Protein AF-A0A5C3NNI5-F1 (afdb_monomer)

Structure (mmCIF, N/CA/C/O backbone):
data_AF-A0A5C3NNI5-F1
#
_entry.id   AF-A0A5C3NNI5-F1
#
loop_
_atom_site.group_PDB
_atom_site.id
_atom_site.type_symbol
_atom_site.label_atom_id
_atom_site.label_alt_id
_atom_site.label_comp_id
_atom_site.label_asym_id
_atom_site.label_entity_id
_atom_site.label_seq_id
_atom_site.pdbx_PDB_ins_code
_atom_site.Ca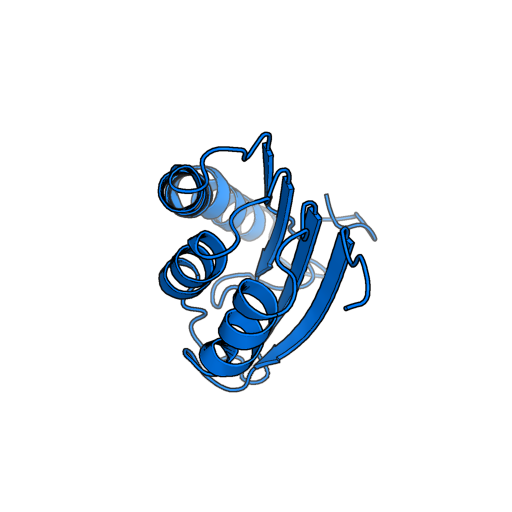rtn_x
_atom_site.Cartn_y
_atom_site.Cartn_z
_atom_site.occupancy
_atom_site.B_iso_or_equiv
_atom_site.auth_seq_id
_atom_site.auth_comp_id
_atom_site.auth_asym_id
_atom_site.auth_atom_id
_atom_site.pdbx_PDB_model_num
ATOM 1 N N . MET A 1 1 ? -8.354 -14.881 20.803 1.00 54.88 1 MET A N 1
ATOM 2 C CA . MET A 1 1 ? -7.506 -14.631 19.620 1.00 54.88 1 MET A CA 1
ATOM 3 C C . MET A 1 1 ? -6.350 -13.726 20.014 1.00 54.88 1 MET A C 1
ATOM 5 O O . MET A 1 1 ? -6.535 -12.946 20.949 1.00 54.88 1 MET A O 1
ATOM 9 N N . PRO A 1 2 ? -5.165 -13.863 19.396 1.00 58.03 2 PRO A N 1
ATOM 10 C CA . PRO A 1 2 ? -4.043 -12.963 19.652 1.00 58.03 2 PRO A CA 1
ATOM 11 C C . PRO A 1 2 ? -4.450 -11.515 19.353 1.00 58.03 2 PRO A C 1
ATOM 13 O O . PRO A 1 2 ? -5.138 -11.246 18.371 1.00 58.03 2 PRO A O 1
ATOM 16 N N . LYS A 1 3 ? -4.049 -10.586 20.227 1.00 84.12 3 LYS A N 1
ATOM 17 C CA . LYS A 1 3 ? -4.268 -9.145 20.048 1.00 84.12 3 LYS A CA 1
ATOM 18 C C . LYS A 1 3 ? -3.206 -8.595 19.094 1.00 84.12 3 LYS A C 1
ATOM 20 O O . LYS A 1 3 ? -2.286 -7.913 19.534 1.00 84.12 3 LYS A O 1
ATOM 25 N N . LEU A 1 4 ? -3.285 -8.969 17.819 1.00 92.31 4 LEU A N 1
ATOM 26 C CA . LEU A 1 4 ? -2.419 -8.389 16.799 1.00 92.31 4 LEU A CA 1
ATOM 27 C C . LEU A 1 4 ? -2.951 -6.998 16.452 1.00 92.31 4 LEU A C 1
ATOM 29 O O . LEU A 1 4 ? -4.067 -6.873 15.956 1.00 92.31 4 LEU A O 1
ATOM 33 N N . CYS A 1 5 ? -2.163 -5.974 16.763 1.00 95.12 5 CYS A N 1
ATOM 34 C CA . CYS A 1 5 ? -2.498 -4.572 16.511 1.00 95.12 5 CYS A CA 1
ATOM 35 C C . CYS A 1 5 ? -1.597 -3.906 15.468 1.00 95.12 5 CYS A C 1
ATOM 37 O O . CYS A 1 5 ? -1.955 -2.856 14.943 1.00 95.12 5 CYS A O 1
ATOM 39 N N . SER A 1 6 ? -0.461 -4.523 15.148 1.00 96.75 6 SER A N 1
ATOM 40 C CA . SER A 1 6 ? 0.444 -4.090 14.090 1.00 96.75 6 SER A CA 1
ATOM 41 C C . SER A 1 6 ? 0.886 -5.301 13.281 1.00 96.75 6 SER A C 1
ATOM 43 O O . SER A 1 6 ? 1.184 -6.348 13.866 1.00 96.75 6 SER A O 1
ATOM 45 N N . LEU A 1 7 ? 0.900 -5.165 11.959 1.00 97.19 7 LEU A N 1
ATOM 46 C CA . LEU A 1 7 ? 1.317 -6.204 11.028 1.00 97.19 7 LEU A CA 1
ATOM 47 C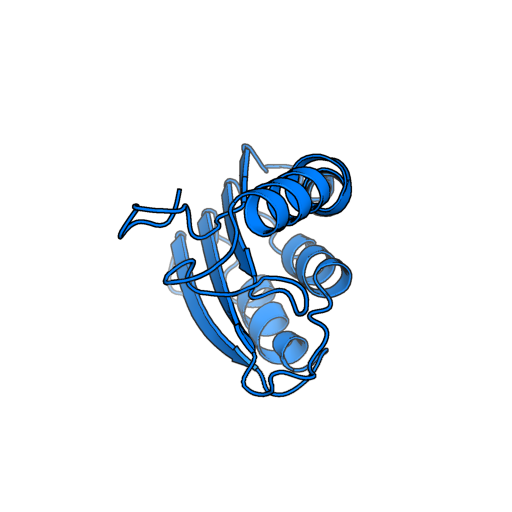 C . LEU A 1 7 ? 2.114 -5.585 9.880 1.00 97.19 7 LEU A C 1
ATOM 49 O O . LEU A 1 7 ? 1.666 -4.628 9.256 1.00 97.19 7 LEU A O 1
ATOM 53 N N . GLU A 1 8 ? 3.260 -6.188 9.585 1.00 97.62 8 GLU A N 1
ATOM 54 C CA . GLU A 1 8 ? 4.026 -5.950 8.364 1.00 97.62 8 GLU A CA 1
ATOM 55 C C . GLU A 1 8 ? 3.892 -7.185 7.465 1.00 97.62 8 GLU A C 1
ATOM 57 O O . GLU A 1 8 ? 4.109 -8.316 7.913 1.00 97.62 8 GLU A O 1
ATOM 62 N N . LEU A 1 9 ? 3.501 -6.975 6.210 1.00 97.06 9 LEU A N 1
ATOM 63 C CA . LEU A 1 9 ? 3.362 -8.010 5.192 1.00 97.06 9 LEU A CA 1
ATOM 64 C C . LEU A 1 9 ? 4.326 -7.739 4.053 1.00 97.06 9 LEU A C 1
ATOM 66 O O . LEU A 1 9 ? 4.284 -6.679 3.435 1.00 97.06 9 LEU A O 1
ATOM 70 N N . VAL A 1 10 ? 5.143 -8.739 3.739 1.00 96.06 10 VAL A N 1
ATOM 71 C CA . VAL A 1 10 ? 6.062 -8.712 2.605 1.00 96.06 10 VAL A CA 1
ATOM 72 C C . VAL A 1 10 ? 5.818 -9.957 1.773 1.00 96.06 10 VAL A C 1
ATOM 74 O O . VAL A 1 10 ? 5.976 -11.071 2.275 1.00 96.06 10 VAL A O 1
ATOM 77 N N . TYR A 1 11 ? 5.422 -9.786 0.515 1.00 95.25 11 TYR A N 1
ATOM 78 C CA . TYR A 1 11 ? 5.176 -10.918 -0.374 1.00 95.25 11 TYR A CA 1
ATOM 79 C C . TYR A 1 11 ? 5.387 -10.575 -1.848 1.00 95.25 11 TYR A C 1
ATOM 81 O O . TYR A 1 11 ? 5.420 -9.411 -2.253 1.00 95.25 11 TYR A O 1
ATOM 89 N N . LEU A 1 12 ? 5.547 -11.636 -2.639 1.00 94.38 12 LEU A N 1
ATOM 90 C CA . LEU A 1 12 ? 5.535 -11.595 -4.094 1.00 94.38 12 LEU A CA 1
ATOM 91 C C . LEU A 1 12 ? 4.216 -12.192 -4.583 1.00 94.38 12 LEU A C 1
ATOM 93 O O . LEU A 1 12 ? 3.801 -13.234 -4.075 1.00 94.38 12 LEU A O 1
ATOM 97 N N . ALA A 1 13 ? 3.601 -11.563 -5.575 1.00 93.44 13 ALA A N 1
ATOM 98 C CA . ALA A 1 13 ? 2.405 -12.063 -6.245 1.00 93.44 13 ALA A CA 1
ATOM 99 C C . ALA A 1 13 ? 2.679 -12.235 -7.744 1.00 93.44 13 ALA A C 1
ATOM 101 O O . ALA A 1 13 ? 3.492 -11.518 -8.326 1.00 93.44 13 ALA A O 1
ATOM 102 N N . ASP A 1 14 ? 2.069 -13.251 -8.349 1.00 88.56 14 ASP A N 1
ATOM 103 C CA . ASP A 1 14 ? 2.302 -13.650 -9.740 1.00 88.56 14 ASP A CA 1
ATOM 104 C C . ASP A 1 14 ? 1.394 -12.935 -10.746 1.00 88.56 14 ASP A C 1
ATOM 106 O O . ASP A 1 14 ? 1.735 -12.836 -11.929 1.00 88.56 14 ASP A O 1
ATOM 110 N N . SER A 1 15 ? 0.246 -12.456 -10.276 1.00 90.94 15 SER A N 1
ATOM 111 C CA . SER A 1 15 ? -0.804 -11.856 -11.081 1.00 90.94 15 SER A CA 1
ATOM 112 C C . SER A 1 15 ? -1.732 -10.972 -10.244 1.00 90.94 15 SER A C 1
ATOM 114 O O . SER A 1 15 ? -1.867 -11.141 -9.028 1.00 90.94 15 SER A O 1
ATOM 116 N N . ALA A 1 16 ? -2.408 -10.037 -10.918 1.00 86.12 16 ALA A N 1
ATOM 117 C CA . ALA A 1 16 ? -3.441 -9.218 -10.301 1.00 86.12 16 ALA A CA 1
ATOM 118 C C . ALA A 1 16 ? -4.568 -10.107 -9.745 1.00 86.12 16 ALA A C 1
ATOM 120 O O . ALA A 1 16 ? -5.050 -11.009 -10.434 1.00 86.12 16 ALA A O 1
ATOM 121 N N . GLY A 1 17 ? -4.980 -9.847 -8.503 1.00 87.12 17 GLY A N 1
ATOM 122 C CA . GLY A 1 17 ? -5.994 -10.633 -7.790 1.00 87.12 17 GLY A CA 1
ATOM 123 C C . GLY A 1 17 ? -5.436 -11.819 -6.994 1.00 87.12 17 GLY A C 1
ATOM 124 O O . GLY A 1 17 ? -6.167 -12.429 -6.216 1.00 87.12 17 GLY A O 1
ATOM 125 N N . ALA A 1 18 ? -4.139 -12.132 -7.108 1.00 91.50 18 ALA A N 1
ATOM 126 C CA . ALA A 1 18 ? -3.491 -13.098 -6.214 1.00 91.50 18 ALA A CA 1
ATOM 127 C C . ALA A 1 18 ? -3.420 -12.593 -4.755 1.00 91.50 18 ALA A C 1
ATOM 129 O O . ALA A 1 18 ? -3.193 -13.372 -3.829 1.00 91.50 18 ALA A O 1
ATOM 130 N N . ASP A 1 19 ? -3.631 -11.291 -4.549 1.00 93.38 19 ASP A N 1
ATOM 131 C CA . ASP A 1 19 ? -3.634 -10.626 -3.248 1.00 93.38 19 ASP A CA 1
ATOM 132 C C . ASP A 1 19 ? -4.915 -10.940 -2.430 1.00 93.38 19 ASP A C 1
ATOM 134 O O . ASP A 1 19 ? -4.898 -10.870 -1.198 1.00 93.38 19 ASP A O 1
ATOM 138 N N . ASP A 1 20 ? -6.014 -11.331 -3.090 1.00 95.31 20 ASP A N 1
ATOM 139 C CA . ASP A 1 20 ? -7.365 -11.407 -2.515 1.00 95.31 20 ASP A CA 1
ATOM 140 C C . ASP A 1 20 ? -7.461 -12.304 -1.284 1.00 95.31 20 ASP A C 1
ATOM 142 O O . ASP A 1 20 ? -7.973 -11.876 -0.247 1.00 95.31 20 ASP A O 1
ATOM 146 N N . GLU A 1 21 ? -6.978 -13.545 -1.376 1.00 96.00 21 GLU A N 1
ATOM 147 C CA . GLU A 1 21 ? -7.102 -14.520 -0.288 1.00 96.00 21 GLU A CA 1
ATOM 148 C C . GLU A 1 21 ? -6.317 -14.062 0.948 1.00 96.00 21 GLU A C 1
ATOM 150 O O . GLU A 1 21 ? -6.840 -14.077 2.066 1.00 96.00 21 GLU A O 1
ATOM 155 N N . 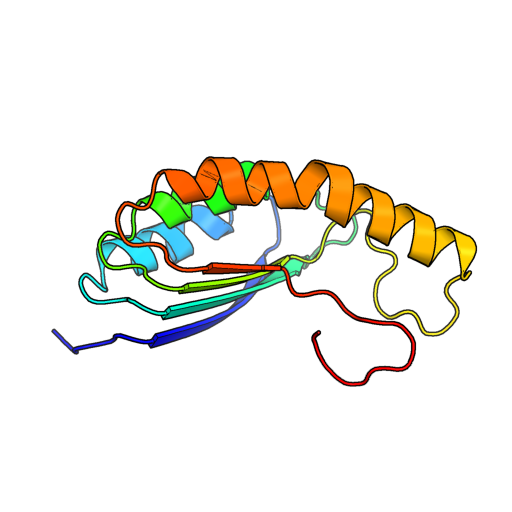LEU A 1 22 ? -5.084 -13.586 0.742 1.00 96.44 22 LEU A N 1
ATOM 156 C CA . LEU A 1 22 ? -4.210 -13.115 1.812 1.00 96.44 22 LEU A CA 1
ATOM 157 C C . LEU A 1 22 ? -4.770 -11.856 2.478 1.00 96.44 22 LEU A C 1
ATOM 159 O O . LEU A 1 22 ? -4.881 -11.804 3.706 1.00 96.44 22 LEU A O 1
ATOM 163 N N . LEU A 1 23 ? -5.119 -10.839 1.688 1.00 96.88 23 LEU A N 1
ATOM 164 C CA . LEU A 1 23 ? -5.596 -9.567 2.222 1.00 96.88 23 LEU A CA 1
ATOM 165 C C . LEU A 1 23 ? -6.967 -9.724 2.881 1.00 96.88 23 LEU A C 1
ATOM 167 O O . LEU A 1 23 ? -7.167 -9.209 3.979 1.00 96.88 23 LEU A O 1
ATOM 171 N N . THR A 1 24 ? -7.872 -10.515 2.297 1.00 96.25 24 THR A N 1
ATOM 172 C CA . THR A 1 24 ? -9.158 -10.858 2.926 1.00 96.25 24 THR A CA 1
ATOM 173 C C . THR A 1 24 ? -8.949 -11.583 4.253 1.00 96.25 24 THR A C 1
ATOM 175 O O . THR A 1 24 ? -9.580 -11.239 5.253 1.00 96.25 24 THR A O 1
ATOM 178 N N . TYR A 1 25 ? -8.036 -12.558 4.307 1.00 95.69 25 TYR A N 1
ATOM 179 C CA . TYR A 1 25 ? -7.720 -13.248 5.556 1.00 95.69 25 TYR A CA 1
ATOM 180 C C . TYR A 1 25 ? -7.216 -12.275 6.628 1.00 95.69 25 TYR A C 1
ATOM 182 O O . TYR A 1 25 ? -7.676 -12.327 7.771 1.00 95.69 25 TYR A O 1
ATOM 190 N N . VAL A 1 26 ? -6.300 -11.371 6.274 1.00 95.00 26 VAL A N 1
ATOM 191 C CA . VAL A 1 26 ? -5.735 -10.377 7.198 1.00 95.00 26 VAL A CA 1
ATOM 192 C C . VAL A 1 26 ? -6.820 -9.444 7.734 1.00 95.00 26 VAL A C 1
ATOM 194 O O . VAL A 1 26 ? -6.946 -9.302 8.954 1.00 95.00 26 VAL A O 1
ATOM 197 N N . THR A 1 27 ? -7.634 -8.856 6.853 1.00 93.50 27 THR A N 1
ATOM 198 C CA . THR A 1 27 ? -8.666 -7.883 7.247 1.00 93.50 27 THR A CA 1
ATOM 199 C C . THR A 1 27 ? -9.785 -8.512 8.082 1.00 93.50 27 THR A C 1
ATOM 201 O O . THR A 1 27 ? -10.364 -7.843 8.938 1.00 93.50 27 THR A O 1
ATOM 204 N N . GLN A 1 28 ? -10.065 -9.808 7.901 1.00 92.44 28 GLN A N 1
ATOM 205 C CA . GLN A 1 28 ? -11.114 -10.522 8.640 1.00 92.44 28 GLN A CA 1
ATOM 206 C C . GLN A 1 28 ? -10.627 -11.187 9.936 1.00 92.44 28 GLN A C 1
ATOM 208 O O . GLN A 1 28 ? -11.405 -11.330 10.883 1.00 92.44 28 GLN A O 1
ATOM 213 N N . THR A 1 29 ? -9.360 -11.602 10.007 1.00 93.56 29 THR A N 1
ATOM 214 C CA . THR A 1 29 ? -8.836 -12.384 11.143 1.00 93.56 29 THR A CA 1
ATOM 215 C C . THR A 1 29 ? -8.355 -11.510 12.297 1.00 93.56 29 THR A C 1
ATOM 217 O O . THR A 1 29 ? -8.400 -11.938 13.455 1.00 93.56 29 THR A O 1
ATOM 220 N N . PHE A 1 30 ? -7.899 -10.287 12.013 1.00 92.81 30 PHE A N 1
ATOM 221 C CA . PHE A 1 30 ? -7.295 -9.397 13.005 1.00 92.81 30 PHE A CA 1
ATOM 222 C C . PHE A 1 30 ? -8.193 -8.181 13.281 1.00 92.81 30 PHE A C 1
ATOM 224 O O . PHE A 1 30 ? -7.916 -7.083 12.803 1.00 92.81 30 PHE A O 1
ATOM 231 N N . PRO A 1 31 ? -9.255 -8.328 14.097 1.00 89.06 31 PRO A N 1
ATOM 232 C CA . PRO A 1 31 ? -10.233 -7.260 14.325 1.00 89.06 31 PRO A CA 1
ATOM 233 C C . PRO A 1 31 ? -9.658 -6.024 15.026 1.00 89.06 31 PRO A C 1
ATOM 235 O O . PRO A 1 31 ? -10.297 -4.984 15.004 1.00 89.06 31 PRO A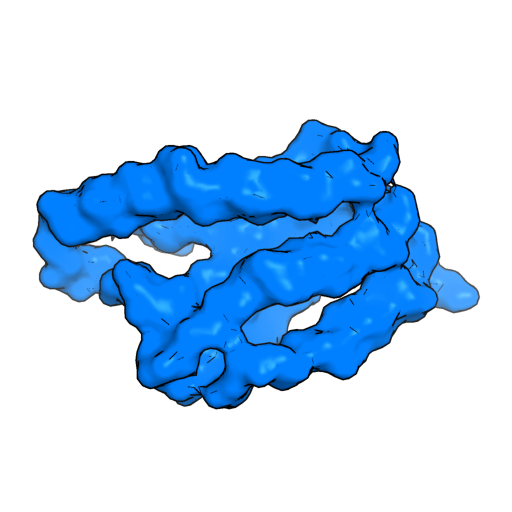 O 1
ATOM 238 N N . HIS A 1 32 ? -8.485 -6.141 15.655 1.00 92.88 32 HIS A N 1
ATOM 239 C CA . HIS A 1 32 ? -7.797 -5.052 16.354 1.00 92.88 32 HIS A CA 1
ATOM 240 C C . HIS A 1 32 ? -6.568 -4.541 15.599 1.00 92.88 32 HIS A C 1
ATOM 242 O O . HIS A 1 32 ? -5.726 -3.875 16.201 1.00 92.88 32 HIS A O 1
ATOM 248 N N . LEU A 1 33 ? -6.421 -4.896 14.320 1.00 95.69 33 LEU A N 1
ATOM 249 C CA . LEU A 1 33 ? -5.313 -4.425 13.506 1.00 95.69 33 LEU A CA 1
ATOM 250 C C . LEU A 1 33 ? -5.451 -2.913 13.300 1.00 95.69 33 LEU A C 1
ATOM 252 O O . LEU A 1 33 ? -6.370 -2.456 12.627 1.00 95.69 33 LEU A O 1
ATOM 256 N N . SER A 1 34 ? -4.537 -2.150 13.897 1.00 96.62 34 SER A N 1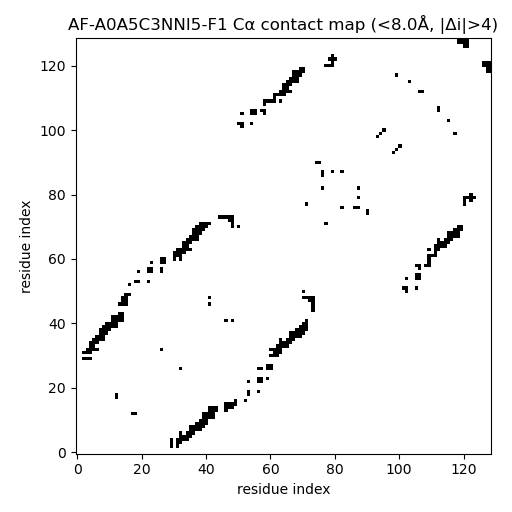
ATOM 257 C CA . SER A 1 34 ? -4.532 -0.685 13.839 1.00 96.62 34 SER A CA 1
ATOM 258 C C . SER A 1 34 ? -3.433 -0.131 12.944 1.00 96.62 34 SER A C 1
ATOM 260 O O . SER A 1 34 ? -3.576 0.977 12.436 1.00 96.62 34 SER A O 1
ATOM 262 N N . HIS A 1 35 ? -2.364 -0.891 12.723 1.00 97.56 35 HIS A N 1
ATOM 263 C CA . HIS A 1 35 ? -1.247 -0.488 11.880 1.00 97.56 35 HIS A CA 1
ATOM 264 C C . HIS A 1 35 ? -0.952 -1.592 10.869 1.00 97.56 35 HIS A C 1
ATOM 266 O O . HIS A 1 35 ? -0.692 -2.731 11.261 1.00 97.56 35 HIS A O 1
ATOM 272 N N . LEU A 1 36 ? -0.994 -1.255 9.583 1.00 97.62 36 LEU A N 1
ATOM 273 C CA . LEU A 1 36 ? -0.637 -2.171 8.506 1.00 97.62 36 LEU A CA 1
ATOM 274 C C . LEU A 1 36 ? 0.476 -1.568 7.654 1.00 97.62 36 LEU A C 1
ATOM 276 O O . LEU A 1 36 ? 0.336 -0.461 7.144 1.00 97.62 36 LEU A O 1
ATOM 280 N N . GLU A 1 37 ? 1.555 -2.315 7.469 1.00 97.88 37 GLU A N 1
ATOM 281 C CA . GLU A 1 37 ? 2.600 -2.015 6.492 1.00 97.88 37 GLU A CA 1
ATOM 282 C C . GLU A 1 37 ? 2.634 -3.135 5.451 1.00 97.88 37 GLU A C 1
ATOM 284 O O . GLU A 1 37 ? 2.695 -4.315 5.795 1.00 97.88 37 GLU A O 1
ATOM 289 N N . LEU A 1 38 ? 2.508 -2.775 4.176 1.00 97.38 38 LEU A N 1
ATOM 290 C CA . LEU A 1 38 ? 2.387 -3.709 3.064 1.00 97.38 38 LEU A CA 1
ATOM 291 C C . LEU A 1 38 ? 3.480 -3.439 2.032 1.00 97.38 38 LEU A C 1
ATOM 293 O O . LEU A 1 38 ? 3.508 -2.373 1.425 1.00 97.38 38 LEU A O 1
ATOM 297 N N . HIS A 1 39 ? 4.320 -4.440 1.785 1.00 95.50 39 HIS A N 1
ATOM 298 C CA . HIS A 1 39 ? 5.299 -4.478 0.705 1.00 95.50 39 HIS A CA 1
ATOM 299 C C . HIS A 1 39 ? 4.926 -5.583 -0.276 1.00 95.50 39 HIS A C 1
ATOM 301 O O . HIS A 1 39 ? 5.147 -6.771 -0.024 1.00 95.50 39 HIS A O 1
ATOM 307 N N . ARG A 1 40 ? 4.362 -5.174 -1.408 1.00 94.56 40 ARG A N 1
ATOM 308 C CA . ARG A 1 40 ? 3.881 -6.073 -2.449 1.00 94.56 40 ARG A CA 1
ATOM 309 C C . ARG A 1 40 ? 4.770 -5.957 -3.677 1.00 94.56 40 ARG A C 1
ATOM 311 O O . ARG A 1 40 ? 4.824 -4.898 -4.301 1.00 94.56 40 ARG A O 1
ATOM 318 N N . TYR A 1 41 ? 5.420 -7.058 -4.042 1.00 92.94 41 TYR A N 1
ATOM 319 C CA . TYR A 1 41 ? 6.315 -7.142 -5.198 1.00 92.94 41 TYR A CA 1
ATOM 320 C C . TYR A 1 41 ? 5.716 -7.982 -6.323 1.00 92.94 41 TYR A C 1
ATOM 322 O O . TYR A 1 41 ? 4.969 -8.930 -6.071 1.00 92.94 41 TYR A O 1
ATOM 330 N N . ARG A 1 42 ? 6.054 -7.652 -7.570 1.00 92.75 42 ARG A N 1
ATOM 331 C CA . ARG A 1 42 ? 5.680 -8.463 -8.732 1.00 92.75 42 ARG A CA 1
ATOM 332 C C . ARG A 1 42 ? 6.629 -9.650 -8.867 1.00 92.75 42 ARG A C 1
ATOM 334 O O . ARG A 1 42 ? 7.848 -9.489 -8.830 1.00 92.75 42 ARG A O 1
ATOM 341 N N . ALA A 1 43 ? 6.094 -10.848 -9.075 1.00 91.44 43 ALA A N 1
ATOM 342 C CA . ALA A 1 43 ? 6.894 -11.999 -9.498 1.00 91.44 43 ALA A CA 1
ATOM 343 C C . ALA A 1 43 ? 7.120 -12.012 -11.022 1.00 91.44 43 ALA A C 1
ATOM 345 O O . ALA A 1 43 ? 8.037 -12.676 -11.507 1.00 91.44 43 ALA A O 1
ATOM 346 N N . ASN A 1 44 ? 6.304 -11.265 -11.774 1.00 87.75 44 ASN A N 1
ATOM 347 C CA . ASN A 1 44 ? 6.385 -11.115 -13.223 1.00 87.75 44 ASN A CA 1
ATOM 348 C C . ASN A 1 44 ? 6.488 -9.628 -13.600 1.00 87.75 44 ASN A C 1
ATOM 350 O O . ASN A 1 44 ? 5.636 -8.832 -13.224 1.00 87.75 44 ASN A O 1
ATOM 354 N N . MET A 1 45 ? 7.499 -9.249 -14.386 1.00 85.00 45 MET A N 1
ATOM 355 C CA . MET A 1 45 ? 7.704 -7.850 -14.792 1.00 85.00 45 MET A CA 1
ATOM 356 C C . MET A 1 45 ? 6.538 -7.276 -15.608 1.00 85.00 45 MET A C 1
ATOM 358 O O . MET A 1 45 ? 6.271 -6.082 -15.510 1.00 85.00 45 MET A O 1
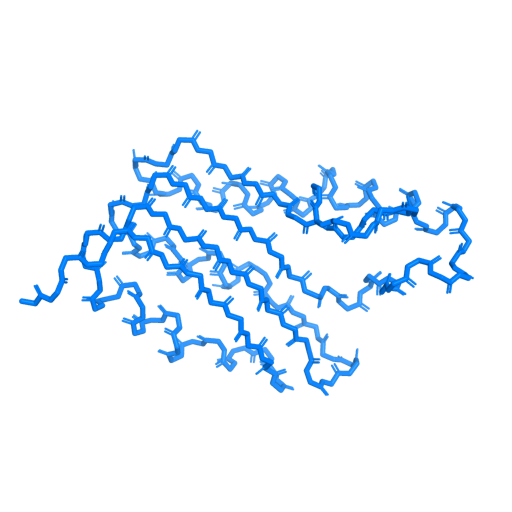ATOM 362 N N . GLU A 1 46 ? 5.831 -8.119 -16.363 1.00 88.12 46 GLU A N 1
ATOM 363 C CA . GLU A 1 46 ? 4.689 -7.716 -17.198 1.00 88.12 46 GLU A CA 1
ATOM 364 C C . GLU A 1 46 ? 3.398 -7.508 -16.392 1.00 88.12 46 GLU A C 1
ATOM 366 O O . GLU A 1 46 ? 2.375 -7.081 -16.927 1.00 88.12 46 GLU A O 1
ATOM 371 N N . GLU A 1 47 ? 3.412 -7.848 -15.105 1.00 91.06 47 GLU A N 1
ATOM 372 C CA . GLU A 1 47 ? 2.249 -7.717 -14.250 1.00 91.06 47 GLU A CA 1
ATOM 373 C C . GLU A 1 47 ? 1.906 -6.249 -13.983 1.00 91.06 47 GLU A C 1
ATOM 375 O O . GLU A 1 47 ? 2.740 -5.469 -13.521 1.00 91.06 47 GLU A O 1
ATOM 380 N N . VAL A 1 48 ? 0.634 -5.902 -14.182 1.00 92.88 48 VAL A N 1
ATOM 381 C CA . VAL A 1 48 ? 0.058 -4.624 -13.766 1.00 92.88 48 VAL A CA 1
ATOM 382 C C . VAL A 1 48 ? -0.572 -4.790 -12.386 1.00 92.88 48 VAL A C 1
ATOM 384 O O . VAL A 1 48 ? -1.606 -5.436 -12.252 1.00 92.88 48 VAL A O 1
ATOM 387 N N . VAL A 1 49 ? 0.042 -4.188 -11.364 1.00 93.50 49 VAL A N 1
ATOM 388 C CA . VAL A 1 49 ? -0.497 -4.188 -9.994 1.00 93.50 49 VAL A CA 1
ATOM 389 C C . VAL A 1 49 ? -1.806 -3.401 -9.934 1.00 93.50 49 VAL A C 1
ATOM 391 O O . VAL A 1 49 ? -1.821 -2.194 -10.196 1.00 93.50 49 VAL A O 1
ATOM 394 N N . ASP A 1 50 ? -2.884 -4.076 -9.539 1.00 95.44 50 ASP A N 1
ATOM 395 C CA . ASP A 1 50 ? -4.198 -3.471 -9.316 1.00 95.44 50 ASP A CA 1
ATOM 396 C C . ASP A 1 50 ? -4.274 -2.825 -7.924 1.00 95.44 50 ASP A C 1
ATOM 398 O O . ASP A 1 50 ? -4.832 -3.356 -6.964 1.00 95.44 50 ASP A O 1
ATOM 402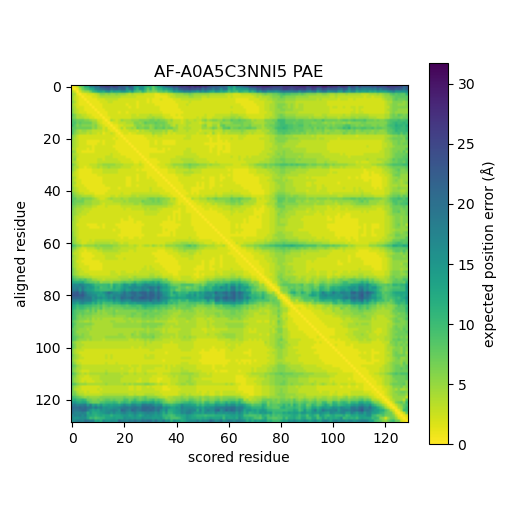 N N . TYR A 1 51 ? -3.639 -1.660 -7.799 1.00 95.38 51 TYR A N 1
ATOM 403 C CA . TYR A 1 51 ? -3.587 -0.916 -6.540 1.00 95.38 51 TYR A CA 1
ATOM 404 C C . TYR A 1 51 ? -4.961 -0.431 -6.060 1.00 95.38 51 TYR A C 1
ATOM 406 O O . TYR A 1 51 ? -5.121 -0.193 -4.863 1.00 95.38 51 TYR A O 1
ATOM 414 N N . VAL A 1 52 ? -5.927 -0.270 -6.971 1.00 96.69 52 VAL A N 1
ATOM 415 C CA . VAL A 1 52 ? -7.296 0.140 -6.638 1.00 96.69 52 VAL A CA 1
ATOM 416 C C . VAL A 1 52 ? -7.974 -0.992 -5.885 1.00 96.69 52 VAL A C 1
ATOM 418 O O . VAL A 1 52 ? -8.396 -0.790 -4.748 1.00 96.69 52 VAL A O 1
ATOM 421 N N . HIS A 1 53 ? -7.976 -2.196 -6.461 1.00 97.31 53 HIS A N 1
ATOM 422 C CA . HIS A 1 53 ? -8.554 -3.377 -5.819 1.00 97.31 53 HIS A CA 1
ATOM 423 C C . HIS A 1 53 ? -7.866 -3.710 -4.488 1.00 97.31 53 HIS A C 1
ATOM 425 O O . HIS A 1 53 ? -8.530 -3.968 -3.484 1.00 97.31 53 HIS A O 1
ATOM 431 N N . ILE A 1 54 ? -6.531 -3.608 -4.426 1.00 97.56 54 ILE A N 1
ATOM 432 C CA . ILE A 1 54 ? -5.787 -3.761 -3.165 1.00 97.56 54 ILE A CA 1
ATOM 433 C C . ILE A 1 54 ? -6.276 -2.748 -2.119 1.00 97.56 54 ILE A C 1
ATOM 435 O O . ILE A 1 54 ? -6.573 -3.136 -0.990 1.00 97.56 54 ILE A O 1
ATOM 439 N N . ALA A 1 55 ? -6.381 -1.460 -2.464 1.00 97.62 55 ALA A N 1
ATOM 440 C CA . ALA A 1 55 ? -6.853 -0.439 -1.530 1.00 97.62 55 ALA A CA 1
ATOM 441 C C . ALA A 1 55 ? -8.291 -0.716 -1.057 1.00 97.62 55 ALA A C 1
ATOM 443 O O . ALA A 1 55 ? -8.560 -0.596 0.139 1.00 97.62 55 ALA A O 1
ATOM 444 N N . GLU A 1 56 ? -9.181 -1.155 -1.954 1.00 97.75 56 GLU A N 1
ATOM 445 C CA . GLU A 1 56 ? -10.561 -1.536 -1.633 1.00 97.75 56 GLU A CA 1
ATOM 446 C C . GLU A 1 56 ? -10.619 -2.698 -0.633 1.00 97.75 56 GLU A C 1
ATOM 448 O O . GLU A 1 56 ? -11.328 -2.602 0.372 1.00 97.75 56 GLU A O 1
ATOM 453 N N . LEU A 1 57 ? -9.827 -3.758 -0.830 1.00 97.25 57 LEU A N 1
ATOM 454 C CA . LEU A 1 57 ? -9.744 -4.883 0.110 1.00 97.25 57 LEU A CA 1
ATOM 455 C C . LEU A 1 57 ? -9.320 -4.433 1.515 1.00 97.25 57 LEU A C 1
ATOM 457 O O . LEU A 1 57 ? -9.848 -4.919 2.519 1.00 97.25 57 LEU A O 1
ATOM 461 N N . LEU A 1 58 ? -8.385 -3.484 1.601 1.00 96.81 58 LEU A N 1
ATOM 462 C CA . LEU A 1 58 ? -7.856 -2.996 2.875 1.00 96.81 58 LEU A CA 1
ATOM 463 C C . LEU A 1 58 ? -8.881 -2.179 3.673 1.00 96.81 58 LEU A C 1
ATOM 465 O O . LEU A 1 58 ? -8.804 -2.173 4.908 1.00 96.81 58 LEU A O 1
ATOM 469 N N . THR A 1 59 ? -9.890 -1.598 3.009 1.00 96.19 59 THR A N 1
ATOM 470 C CA . THR A 1 59 ? -10.990 -0.872 3.675 1.00 96.19 59 THR A CA 1
ATOM 471 C C . THR A 1 59 ? -11.827 -1.745 4.612 1.00 96.19 59 THR A C 1
ATOM 473 O O . THR A 1 59 ? -12.486 -1.237 5.521 1.00 96.19 59 THR A O 1
ATOM 476 N N . ALA A 1 60 ? -11.769 -3.073 4.463 1.00 94.94 60 ALA A N 1
ATOM 477 C CA . ALA A 1 60 ? -12.460 -4.005 5.350 1.00 94.94 60 ALA A CA 1
ATOM 478 C C . ALA A 1 60 ? -11.893 -4.023 6.788 1.00 94.94 60 ALA A C 1
ATOM 480 O O . ALA A 1 60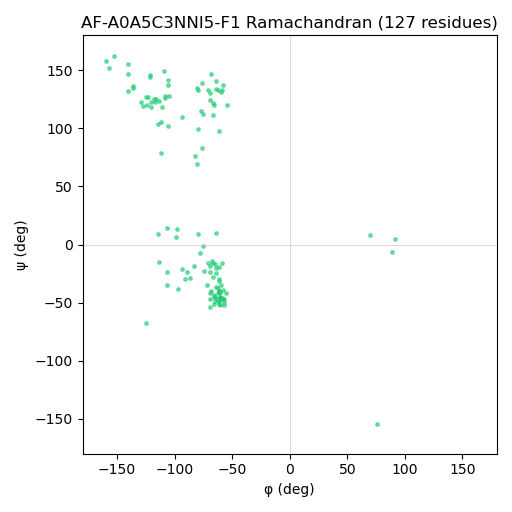 ? -12.549 -4.532 7.705 1.00 94.94 60 ALA A O 1
ATOM 481 N N . THR A 1 61 ? -10.701 -3.457 7.018 1.00 93.25 61 THR A N 1
ATOM 482 C CA . THR A 1 61 ? -10.045 -3.431 8.335 1.00 93.25 61 THR A CA 1
ATOM 483 C C . THR A 1 61 ? -10.633 -2.336 9.227 1.00 93.25 61 THR A C 1
ATOM 485 O O . THR A 1 61 ? -10.274 -1.166 9.133 1.00 93.25 61 THR A O 1
ATOM 488 N N . ARG A 1 62 ? -11.534 -2.716 10.138 1.00 86.62 62 ARG A N 1
ATOM 489 C CA . ARG A 1 62 ? -12.338 -1.758 10.923 1.00 86.62 62 ARG A CA 1
ATOM 490 C C . ARG A 1 62 ? -11.545 -0.817 11.826 1.00 86.62 62 ARG A C 1
ATOM 492 O O . ARG A 1 62 ? -11.923 0.343 11.922 1.00 86.62 62 ARG A O 1
ATOM 499 N N . ASP A 1 63 ? -10.500 -1.305 12.488 1.00 94.12 63 ASP A N 1
ATOM 500 C CA . ASP A 1 63 ? -9.761 -0.563 13.524 1.00 94.12 63 ASP A CA 1
ATOM 501 C C . ASP A 1 63 ? -8.481 0.103 12.979 1.00 94.12 63 ASP A C 1
ATOM 503 O O . ASP A 1 63 ? -7.628 0.541 13.761 1.00 94.12 63 ASP A O 1
ATOM 507 N N . LEU A 1 64 ? -8.335 0.175 11.649 1.00 95.94 64 LEU A N 1
ATOM 508 C CA . LEU A 1 64 ? -7.135 0.679 10.992 1.00 95.94 64 LEU A CA 1
ATOM 509 C C . LEU A 1 64 ? -6.952 2.179 11.254 1.00 95.94 64 LEU A C 1
ATOM 511 O O . LEU A 1 64 ? -7.810 2.992 10.916 1.00 95.94 64 LEU A O 1
ATOM 515 N N . ARG A 1 65 ? -5.809 2.534 11.846 1.00 97.44 65 ARG A N 1
ATOM 516 C CA . ARG A 1 65 ? -5.387 3.910 12.146 1.00 97.44 65 ARG A CA 1
ATOM 517 C C . ARG A 1 65 ? -4.282 4.388 11.228 1.00 97.44 65 ARG A C 1
ATOM 519 O O . ARG A 1 65 ? -4.248 5.561 10.884 1.00 97.44 65 ARG A O 1
ATOM 526 N N . SER A 1 66 ? -3.384 3.502 10.819 1.00 97.69 66 SER A N 1
ATOM 527 C CA . SER A 1 66 ? -2.344 3.854 9.861 1.00 97.69 66 SER A CA 1
ATOM 528 C C . SER A 1 66 ? -2.098 2.748 8.862 1.00 97.69 66 SER A C 1
ATOM 530 O O . SER A 1 66 ? -2.126 1.561 9.199 1.00 97.69 66 SER A O 1
ATOM 532 N N . ILE A 1 67 ? -1.760 3.166 7.652 1.00 97.44 67 ILE A N 1
ATOM 533 C CA . ILE A 1 67 ? -1.391 2.265 6.577 1.00 97.44 67 ILE A CA 1
ATOM 534 C C . ILE A 1 67 ? -0.161 2.785 5.844 1.00 97.44 67 ILE A C 1
ATOM 536 O O . ILE A 1 67 ? -0.057 3.972 5.534 1.00 97.44 67 ILE A O 1
ATOM 540 N N . ARG A 1 68 ? 0.775 1.876 5.591 1.00 97.31 68 ARG A N 1
ATOM 541 C CA . ARG A 1 68 ? 1.993 2.116 4.825 1.00 97.31 68 ARG A CA 1
ATOM 542 C C . ARG A 1 68 ? 2.000 1.189 3.631 1.00 97.31 68 ARG A C 1
ATOM 544 O O . ARG A 1 68 ? 1.901 -0.023 3.803 1.00 97.31 68 ARG A O 1
ATOM 551 N N . LEU A 1 69 ? 2.087 1.751 2.435 1.00 96.38 69 LEU A N 1
ATOM 552 C CA . LEU A 1 69 ? 2.002 0.991 1.196 1.00 96.38 69 LEU A CA 1
ATOM 553 C C . LEU A 1 69 ? 3.271 1.164 0.383 1.00 96.38 69 LEU A C 1
ATOM 555 O O . LEU A 1 69 ? 3.574 2.262 -0.070 1.00 96.38 69 LEU A O 1
ATOM 559 N N . ASN A 1 70 ? 3.961 0.058 0.151 1.00 93.69 70 ASN A N 1
ATOM 560 C CA . ASN A 1 70 ? 4.958 -0.097 -0.887 1.00 93.69 70 ASN A CA 1
ATOM 561 C C . ASN A 1 70 ? 4.413 -1.072 -1.941 1.00 93.69 70 ASN A C 1
ATOM 563 O O . ASN A 1 70 ? 4.366 -2.283 -1.709 1.00 93.69 70 ASN A O 1
ATOM 567 N N . LEU A 1 71 ? 4.005 -0.542 -3.092 1.00 93.19 71 LEU A N 1
ATOM 568 C CA . LEU A 1 71 ? 3.494 -1.328 -4.211 1.00 93.19 71 LEU A CA 1
ATOM 569 C C . LEU A 1 71 ? 4.472 -1.223 -5.384 1.00 93.19 71 LEU A C 1
ATOM 571 O O . LEU A 1 71 ? 4.773 -0.127 -5.849 1.00 93.19 71 LEU A O 1
ATOM 575 N N . ASP A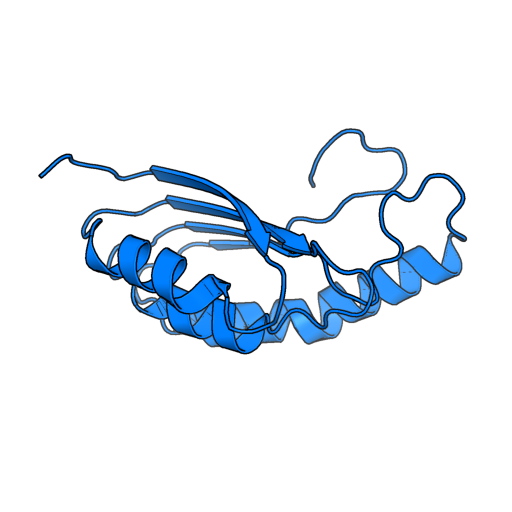 1 72 ? 4.954 -2.363 -5.865 1.00 90.50 72 ASP A N 1
ATOM 576 C CA . ASP A 1 72 ? 5.869 -2.453 -7.005 1.00 90.50 72 ASP A CA 1
ATOM 577 C C . ASP A 1 72 ? 5.121 -2.243 -8.334 1.00 90.50 72 ASP A C 1
ATOM 579 O O . ASP A 1 72 ? 4.687 -3.194 -8.985 1.00 90.50 72 ASP A O 1
ATOM 583 N N . PHE A 1 73 ? 4.901 -0.983 -8.717 1.00 89.50 73 PHE A N 1
ATOM 584 C CA . PHE A 1 73 ? 4.136 -0.635 -9.916 1.00 89.50 73 PHE A CA 1
ATOM 585 C C . PHE A 1 73 ? 4.849 -1.020 -11.214 1.00 89.50 73 PHE A C 1
ATOM 587 O O . PHE A 1 73 ? 6.062 -0.893 -11.347 1.00 89.50 73 PHE A O 1
ATOM 594 N N . HIS A 1 74 ? 4.065 -1.394 -12.229 1.00 88.12 74 HIS A N 1
ATOM 595 C CA . HIS A 1 74 ? 4.600 -1.866 -13.508 1.00 88.12 74 HIS A CA 1
ATOM 596 C C . HIS A 1 74 ? 5.451 -0.853 -14.277 1.00 88.12 74 HIS A C 1
ATOM 598 O O . HIS A 1 74 ? 6.372 -1.225 -14.997 1.00 88.12 74 HIS A O 1
ATOM 604 N N . ASP A 1 75 ? 5.127 0.422 -14.112 1.00 84.19 75 ASP A N 1
ATOM 605 C CA . ASP A 1 75 ? 5.817 1.560 -14.701 1.00 84.19 75 ASP A CA 1
ATOM 606 C C . ASP A 1 75 ? 6.794 2.226 -13.726 1.00 84.19 75 ASP A C 1
ATOM 608 O O . ASP A 1 75 ? 7.347 3.270 -14.059 1.00 84.19 75 ASP A O 1
ATOM 612 N N . ASP A 1 76 ? 7.015 1.649 -12.539 1.00 79.44 76 ASP A N 1
ATOM 613 C CA . ASP A 1 76 ? 8.182 1.995 -11.737 1.00 79.44 76 ASP A CA 1
ATOM 614 C C . ASP A 1 76 ? 9.437 1.429 -12.410 1.00 79.44 76 ASP A C 1
ATOM 616 O O . ASP A 1 76 ? 9.502 0.270 -12.825 1.00 79.44 76 ASP A O 1
ATOM 620 N N . HIS A 1 77 ? 10.456 2.274 -12.513 1.00 68.50 77 HIS A N 1
ATOM 621 C CA . HIS A 1 77 ? 11.744 1.938 -13.108 1.00 68.50 77 HIS A CA 1
ATOM 622 C C . HIS A 1 77 ? 12.602 1.063 -12.183 1.00 68.50 77 HIS A C 1
ATOM 624 O O . HIS A 1 77 ? 13.710 0.673 -12.559 1.00 68.50 77 HIS A O 1
ATOM 630 N N . GLY A 1 78 ? 12.094 0.745 -10.989 1.00 67.00 78 GLY A N 1
ATOM 631 C CA . GLY A 1 78 ? 12.748 -0.103 -10.009 1.00 67.00 78 GLY A CA 1
ATOM 632 C C . GLY A 1 78 ? 13.887 0.631 -9.297 1.00 67.00 78 GLY A C 1
ATOM 633 O O . GLY A 1 78 ? 13.881 1.861 -9.188 1.00 67.00 78 GLY A O 1
ATOM 634 N N . PRO A 1 79 ? 14.899 -0.091 -8.783 1.00 63.78 79 PRO A N 1
ATOM 635 C CA . PRO A 1 79 ? 16.039 0.534 -8.127 1.00 63.78 79 PRO A CA 1
ATOM 636 C C . PRO A 1 79 ? 16.693 1.568 -9.053 1.00 63.78 79 PRO A C 1
ATOM 638 O O . PRO A 1 79 ? 17.201 1.222 -10.117 1.00 63.78 79 PRO A O 1
ATOM 641 N N . TYR A 1 80 ? 16.744 2.840 -8.637 1.00 63.47 80 TYR A N 1
ATOM 642 C CA . TYR A 1 80 ? 17.268 3.950 -9.456 1.00 63.47 80 TYR A CA 1
ATOM 643 C C . TYR A 1 80 ? 18.765 3.866 -9.813 1.00 63.47 80 TYR A C 1
ATOM 645 O O . TYR A 1 80 ? 19.342 4.839 -10.309 1.00 63.47 80 TYR A O 1
ATOM 653 N N . SER A 1 81 ? 19.436 2.743 -9.556 1.00 56.34 81 SER A N 1
ATOM 654 C CA . SER A 1 81 ? 20.789 2.493 -10.040 1.00 56.34 81 SER A CA 1
ATOM 655 C C . SER A 1 81 ? 20.798 2.503 -11.572 1.00 56.34 81 SER A C 1
ATOM 657 O O . SER A 1 81 ? 20.457 1.512 -12.207 1.00 56.34 81 SER A O 1
ATOM 659 N N . GLY A 1 82 ? 21.180 3.637 -12.162 1.00 62.69 82 GLY A N 1
ATOM 660 C CA . GLY A 1 82 ? 21.259 3.815 -13.615 1.00 62.69 82 GLY A CA 1
ATOM 661 C C . GLY A 1 82 ? 19.995 4.366 -14.287 1.00 62.69 82 GLY A C 1
ATOM 662 O O . GLY A 1 82 ? 19.993 4.489 -15.507 1.00 62.69 82 GLY A O 1
ATOM 663 N N . CYS A 1 83 ? 18.956 4.732 -13.526 1.00 70.19 83 CYS A N 1
ATOM 664 C CA . CYS A 1 83 ? 17.768 5.399 -14.068 1.00 70.19 83 CYS A CA 1
ATOM 665 C C . CYS A 1 83 ? 18.052 6.885 -14.360 1.00 70.19 83 CYS A C 1
ATOM 667 O O . CYS A 1 83 ? 18.721 7.566 -13.570 1.00 70.19 83 CYS A O 1
ATOM 669 N N . ASP A 1 84 ? 17.546 7.379 -15.494 1.00 78.31 84 ASP A N 1
ATOM 670 C CA . ASP A 1 84 ? 17.603 8.797 -15.851 1.00 78.31 84 ASP A CA 1
ATOM 671 C C . ASP A 1 84 ? 16.785 9.633 -14.852 1.00 78.31 84 ASP A C 1
ATOM 673 O O . ASP A 1 84 ? 15.718 9.236 -14.381 1.00 78.31 84 ASP A O 1
ATOM 677 N N . GLU A 1 85 ? 17.292 10.811 -14.499 1.00 79.12 85 GLU A N 1
ATOM 678 C CA . GLU A 1 85 ? 16.642 11.689 -13.528 1.00 79.12 85 GLU A CA 1
ATOM 679 C C . GLU A 1 85 ? 15.276 12.189 -13.996 1.00 79.12 85 GLU A C 1
ATOM 681 O O . GLU A 1 85 ? 14.356 12.302 -13.186 1.00 79.12 85 GLU A O 1
ATOM 686 N N . SER A 1 86 ? 15.135 12.460 -15.293 1.00 83.31 86 SER A N 1
ATOM 687 C CA . SER A 1 86 ? 13.874 12.906 -15.889 1.00 83.31 86 SER A CA 1
ATOM 688 C C . SER A 1 86 ? 12.780 11.851 -15.743 1.00 83.31 86 SER A C 1
ATOM 690 O O . SER A 1 86 ? 11.663 12.165 -15.343 1.00 83.31 86 SER A O 1
ATOM 692 N N . VAL A 1 87 ? 13.152 10.593 -15.958 1.00 81.12 87 VAL A N 1
ATOM 693 C CA . VAL A 1 87 ? 12.290 9.419 -15.854 1.00 81.12 87 VAL A CA 1
ATOM 694 C C . VAL A 1 87 ? 11.840 9.199 -14.402 1.00 81.12 87 VAL A C 1
ATOM 696 O O . VAL A 1 87 ? 10.653 9.048 -14.120 1.00 81.12 87 VAL A O 1
ATOM 699 N N . ALA A 1 88 ? 12.767 9.301 -13.444 1.00 79.06 88 ALA A N 1
ATOM 700 C CA . ALA A 1 88 ? 12.442 9.243 -12.018 1.00 79.06 88 ALA A CA 1
ATOM 701 C C . ALA A 1 88 ? 11.517 10.391 -11.561 1.00 79.06 88 ALA A C 1
ATOM 703 O O . ALA A 1 88 ? 10.650 10.202 -10.705 1.00 79.06 88 ALA A O 1
ATOM 704 N N . LEU A 1 89 ? 11.705 11.598 -12.102 1.00 83.44 89 LEU A N 1
ATOM 705 C CA . LEU A 1 89 ? 10.860 12.756 -11.802 1.00 83.44 89 LEU A CA 1
ATOM 706 C C . LEU A 1 89 ? 9.449 12.600 -12.372 1.00 83.44 89 LEU A C 1
ATOM 708 O O . LEU A 1 89 ? 8.486 12.916 -11.672 1.00 83.44 89 LEU A O 1
ATOM 712 N N . GLU A 1 90 ? 9.327 12.096 -13.600 1.00 86.50 90 GLU A N 1
ATOM 713 C CA . GLU A 1 90 ? 8.041 11.829 -14.245 1.00 86.50 90 GLU A CA 1
ATOM 714 C C . GLU A 1 90 ? 7.238 10.792 -13.457 1.00 86.50 90 GLU A C 1
ATOM 716 O O . GLU A 1 90 ? 6.089 11.051 -13.090 1.00 86.50 90 GLU A O 1
ATOM 721 N N . TRP A 1 91 ? 7.867 9.668 -13.094 1.00 85.31 91 TRP A N 1
ATOM 722 C CA . TRP A 1 91 ? 7.228 8.651 -12.261 1.00 85.31 91 TRP A CA 1
ATOM 723 C C . TRP A 1 91 ? 6.764 9.225 -10.917 1.00 85.31 91 TRP A C 1
ATOM 725 O O . TRP A 1 91 ? 5.610 9.047 -10.523 1.00 85.31 91 TRP A O 1
ATOM 735 N N . ARG A 1 92 ? 7.623 9.994 -10.233 1.00 85.00 92 ARG A N 1
ATOM 736 C CA . ARG A 1 92 ? 7.274 10.636 -8.955 1.00 85.00 92 ARG A CA 1
ATOM 737 C C . ARG A 1 92 ? 6.113 11.620 -9.086 1.00 85.00 92 ARG A C 1
ATOM 739 O O . ARG A 1 92 ? 5.283 11.681 -8.181 1.00 85.00 92 ARG A O 1
ATOM 746 N N . SER A 1 93 ? 6.059 12.400 -10.166 1.00 88.75 93 SER A N 1
ATOM 747 C CA . SER A 1 93 ? 4.949 13.322 -10.439 1.00 88.75 93 SER A CA 1
ATOM 748 C C . SER A 1 93 ? 3.655 12.542 -10.665 1.00 88.75 93 SER A C 1
ATOM 750 O O . SER A 1 93 ? 2.675 12.787 -9.965 1.00 88.75 93 SER A O 1
ATOM 752 N N . LYS A 1 94 ? 3.672 11.502 -11.509 1.00 88.81 94 LYS A N 1
ATOM 753 C CA . LYS A 1 94 ? 2.516 10.618 -11.727 1.00 88.81 94 LYS A CA 1
ATOM 754 C C . LYS A 1 94 ? 2.022 9.982 -10.426 1.00 88.81 94 LYS A C 1
ATOM 756 O O . LYS A 1 94 ? 0.823 10.003 -10.145 1.00 88.81 94 LYS A O 1
ATOM 761 N N . PHE A 1 95 ? 2.937 9.449 -9.620 1.00 88.31 95 PHE A N 1
ATOM 762 C CA . PHE A 1 95 ? 2.609 8.833 -8.340 1.00 88.31 95 PHE A CA 1
ATOM 763 C C . PHE A 1 95 ? 1.977 9.836 -7.373 1.00 88.31 95 PHE A C 1
ATOM 765 O O . PHE A 1 95 ? 0.915 9.570 -6.817 1.00 88.31 95 PHE A O 1
ATOM 772 N N . ARG A 1 96 ? 2.586 11.014 -7.212 1.00 88.38 96 ARG A N 1
ATOM 773 C CA . ARG A 1 96 ? 2.126 12.037 -6.266 1.00 88.38 96 ARG A CA 1
ATOM 774 C C . ARG A 1 96 ? 0.836 12.732 -6.699 1.00 88.38 96 ARG A C 1
ATOM 776 O O . ARG A 1 96 ? 0.052 13.116 -5.839 1.00 88.38 96 ARG A O 1
ATOM 783 N N . GLU A 1 97 ? 0.644 12.946 -7.995 1.00 92.12 97 GLU A N 1
ATOM 784 C CA . GLU A 1 97 ? -0.458 13.761 -8.522 1.00 92.12 97 GLU A CA 1
ATOM 785 C C . GLU A 1 97 ? -1.697 12.941 -8.887 1.00 92.12 97 GLU A C 1
ATOM 787 O O . GLU A 1 97 ? -2.786 13.505 -8.930 1.00 92.12 97 GLU A O 1
ATOM 792 N N . HIS A 1 98 ? -1.554 11.631 -9.117 1.00 92.06 98 HIS A N 1
ATOM 793 C CA . HIS A 1 98 ? -2.660 10.780 -9.572 1.00 92.06 98 HIS A CA 1
ATOM 794 C C . HIS A 1 98 ? -2.878 9.587 -8.637 1.00 92.06 98 HIS A C 1
ATOM 796 O O . HIS A 1 98 ? -3.867 9.540 -7.911 1.00 92.06 98 HIS A O 1
ATOM 802 N N . ARG A 1 99 ? -1.922 8.651 -8.583 1.00 91.81 99 ARG A N 1
ATOM 803 C CA . ARG A 1 99 ? -2.108 7.384 -7.851 1.00 91.81 99 ARG A CA 1
ATOM 804 C C . ARG A 1 99 ? -2.250 7.569 -6.352 1.00 91.81 99 ARG A C 1
ATOM 806 O O . ARG A 1 99 ? -3.092 6.933 -5.733 1.00 91.81 99 ARG A O 1
ATOM 813 N N . GLY A 1 100 ? -1.419 8.423 -5.765 1.00 92.94 100 GLY A N 1
ATOM 814 C CA . GLY A 1 100 ? -1.459 8.674 -4.335 1.00 92.94 100 GLY A CA 1
ATOM 815 C C . GLY A 1 100 ? -2.806 9.236 -3.885 1.00 92.94 100 GLY A C 1
ATOM 816 O O . GLY A 1 100 ? -3.421 8.643 -3.002 1.00 92.94 100 GLY A O 1
ATOM 817 N N . PRO A 1 101 ? -3.307 10.314 -4.516 1.00 95.44 101 PRO A N 1
ATOM 818 C CA . PRO A 1 101 ? -4.655 10.816 -4.271 1.00 95.44 101 PRO A CA 1
ATOM 819 C C . PRO A 1 101 ? -5.760 9.771 -4.470 1.00 95.44 101 PRO A C 1
ATOM 821 O O . PRO A 1 101 ? -6.660 9.702 -3.640 1.00 95.44 101 PRO A O 1
ATOM 824 N N . GLU A 1 102 ? -5.689 8.936 -5.512 1.00 96.81 102 GLU A N 1
ATOM 825 C CA . GLU A 1 102 ? -6.671 7.862 -5.738 1.00 96.81 102 GLU A CA 1
ATOM 826 C C . GLU A 1 102 ? -6.668 6.820 -4.610 1.00 96.81 102 GLU A C 1
ATOM 828 O O . GLU A 1 102 ? -7.724 6.488 -4.076 1.00 96.81 102 GLU A O 1
ATOM 833 N N . ILE A 1 103 ? -5.487 6.347 -4.200 1.00 96.81 103 ILE A N 1
ATOM 834 C CA . ILE A 1 103 ? -5.339 5.394 -3.090 1.00 96.81 103 ILE A CA 1
ATOM 835 C C . ILE A 1 103 ? -5.885 5.993 -1.791 1.00 96.81 103 ILE A C 1
ATOM 837 O O . ILE A 1 103 ? -6.627 5.331 -1.067 1.00 96.81 103 ILE A O 1
ATOM 841 N N . VAL A 1 104 ? -5.536 7.249 -1.497 1.00 95.94 104 VAL A N 1
ATOM 842 C CA . VAL A 1 104 ? -6.028 7.948 -0.304 1.00 95.94 104 VAL A CA 1
ATOM 843 C C . VAL A 1 104 ? -7.550 8.062 -0.339 1.00 95.94 104 VAL A C 1
ATOM 845 O O . VAL A 1 104 ? -8.185 7.711 0.648 1.00 95.94 104 VAL A O 1
ATOM 848 N N . ALA A 1 105 ? -8.140 8.459 -1.470 1.00 97.12 105 ALA A N 1
ATOM 849 C CA . ALA A 1 105 ? -9.590 8.600 -1.610 1.00 97.12 105 ALA A CA 1
ATOM 850 C C . ALA A 1 105 ? -10.350 7.282 -1.368 1.00 97.12 105 ALA A C 1
ATOM 852 O O . ALA A 1 105 ? -11.437 7.294 -0.797 1.00 97.12 105 ALA A O 1
ATOM 853 N N . ILE A 1 106 ? -9.783 6.137 -1.763 1.00 98.12 106 ILE A N 1
ATOM 854 C CA . ILE A 1 106 ? -10.366 4.819 -1.461 1.00 98.12 106 ILE A CA 1
ATOM 855 C C . ILE A 1 106 ? -10.260 4.522 0.041 1.00 98.12 106 ILE A C 1
ATOM 857 O O . ILE A 1 106 ? -11.232 4.111 0.677 1.00 98.12 106 ILE A O 1
ATOM 861 N N . LEU A 1 107 ? -9.084 4.758 0.626 1.00 96.75 107 LEU A N 1
ATOM 862 C CA . LEU A 1 107 ? -8.808 4.466 2.033 1.00 96.75 107 LEU A CA 1
ATOM 863 C C . LEU A 1 107 ? -9.528 5.410 3.008 1.00 96.75 107 LEU A C 1
ATOM 865 O O . LEU A 1 107 ? -9.689 5.051 4.171 1.00 96.75 107 LEU A O 1
ATOM 869 N N . GLU A 1 108 ? -10.041 6.557 2.554 1.00 94.69 108 GLU A N 1
ATOM 870 C CA . GLU A 1 108 ? -10.947 7.420 3.330 1.00 94.69 108 GLU A CA 1
ATOM 871 C C . GLU A 1 108 ? -12.243 6.705 3.759 1.00 94.69 108 GLU A C 1
ATOM 873 O O . GLU A 1 108 ? -12.919 7.153 4.687 1.00 94.69 108 GLU A O 1
ATOM 878 N N . ALA A 1 109 ? -12.576 5.558 3.155 1.00 95.50 109 ALA A N 1
ATOM 879 C CA . ALA A 1 109 ? -13.649 4.690 3.637 1.00 95.50 109 ALA A CA 1
ATOM 880 C C . ALA A 1 109 ? -13.370 4.092 5.035 1.00 95.50 109 ALA A C 1
ATOM 882 O O . ALA A 1 109 ? -14.309 3.681 5.723 1.00 95.50 109 ALA A O 1
ATOM 883 N N . CYS A 1 110 ? -12.107 4.052 5.479 1.00 95.56 110 CYS A N 1
ATOM 884 C CA . CYS A 1 110 ? -11.722 3.624 6.822 1.00 95.56 110 CYS A CA 1
ATOM 885 C C . CYS A 1 110 ? -12.040 4.727 7.852 1.00 95.56 110 CYS A C 1
ATOM 887 O O . CYS A 1 110 ? -11.363 5.756 7.883 1.00 95.56 110 CYS A O 1
ATOM 889 N N . PRO A 1 111 ? -12.999 4.522 8.773 1.00 93.81 111 PRO A N 1
ATOM 890 C CA . PRO A 1 111 ? -13.518 5.597 9.626 1.00 93.81 111 PRO A CA 1
ATOM 891 C C . PRO A 1 111 ? -12.530 6.118 10.681 1.00 93.81 111 PRO A C 1
ATOM 893 O O . PRO A 1 111 ? -12.745 7.193 11.237 1.00 93.81 111 PRO A O 1
ATOM 896 N N . TRP A 1 112 ? -11.479 5.356 10.991 1.00 95.69 112 TRP A N 1
ATOM 897 C CA . TRP A 1 112 ? -10.495 5.689 12.029 1.00 95.69 112 TRP A CA 1
ATOM 898 C C . TRP A 1 112 ? -9.097 5.956 11.478 1.00 95.69 112 TRP A C 1
ATOM 900 O O . TRP A 1 112 ? -8.155 6.071 12.263 1.00 95.69 112 TRP A O 1
ATOM 910 N N . LEU A 1 113 ? -8.957 6.042 10.154 1.00 97.00 113 LEU A N 1
ATOM 911 C CA . LEU A 1 113 ? -7.667 6.231 9.514 1.00 97.00 113 LEU A CA 1
ATOM 912 C C . LEU A 1 113 ? -7.128 7.636 9.806 1.00 97.00 113 LEU A C 1
ATOM 914 O O . LEU A 1 113 ? -7.784 8.641 9.547 1.00 97.00 113 LEU A O 1
ATOM 918 N N . GLU A 1 114 ? -5.924 7.695 10.362 1.00 96.69 114 GLU A N 1
ATOM 919 C CA . GLU A 1 114 ? -5.241 8.928 10.755 1.00 96.69 114 GLU A CA 1
ATOM 920 C C . GLU A 1 114 ? -4.251 9.381 9.677 1.00 96.69 114 GLU A C 1
ATOM 922 O O . GLU A 1 114 ? -4.122 10.579 9.426 1.00 96.69 114 GLU A O 1
ATOM 927 N N . TYR A 1 115 ? -3.548 8.441 9.035 1.00 93.69 115 TYR A N 1
ATOM 928 C CA . TYR A 1 115 ? -2.621 8.740 7.943 1.00 93.69 115 TYR A CA 1
ATOM 929 C C . TYR A 1 115 ? -2.367 7.543 7.015 1.00 93.69 115 TYR A C 1
ATOM 931 O O . TYR A 1 115 ? -2.415 6.378 7.420 1.00 93.69 115 TYR A O 1
ATOM 939 N N . VAL A 1 116 ? -2.051 7.874 5.761 1.00 95.50 116 VAL A N 1
ATOM 940 C CA . VAL A 1 116 ? -1.587 6.967 4.705 1.00 95.50 116 VAL A CA 1
ATOM 941 C C . VAL A 1 116 ? -0.180 7.403 4.315 1.00 95.50 116 VAL A C 1
ATOM 943 O O . VAL A 1 116 ? 0.019 8.550 3.912 1.00 95.50 116 VAL A O 1
ATOM 946 N N . GLU A 1 117 ? 0.791 6.503 4.416 1.00 94.25 117 GLU A N 1
ATOM 947 C CA . GLU A 1 117 ? 2.137 6.725 3.886 1.00 94.25 117 GLU A CA 1
ATOM 948 C C . GLU A 1 117 ? 2.339 5.841 2.658 1.00 94.25 117 GLU A C 1
ATOM 950 O O . GLU A 1 117 ? 2.133 4.628 2.682 1.00 94.25 117 GLU A O 1
ATOM 955 N N . LEU A 1 118 ? 2.737 6.473 1.563 1.00 91.31 118 LEU A N 1
ATOM 956 C CA . LEU A 1 118 ? 2.992 5.812 0.297 1.00 91.31 118 LEU A CA 1
ATOM 957 C C . LEU A 1 118 ? 4.499 5.754 0.092 1.00 91.31 118 LEU A C 1
ATOM 959 O O . LEU A 1 118 ? 5.130 6.757 -0.244 1.00 91.31 118 LEU A O 1
ATOM 963 N N . LEU A 1 119 ? 5.053 4.580 0.355 1.00 88.69 119 LEU A N 1
ATOM 964 C CA . LEU A 1 119 ? 6.476 4.314 0.331 1.00 88.69 119 LEU A CA 1
ATOM 965 C C . LEU A 1 119 ? 6.927 4.098 -1.107 1.00 88.69 119 LEU A C 1
ATOM 967 O O . LEU A 1 119 ? 6.321 3.343 -1.867 1.00 88.69 119 LEU A O 1
ATOM 971 N N . TYR A 1 120 ? 8.039 4.726 -1.457 1.00 79.31 120 TYR A N 1
ATOM 972 C CA . TYR A 1 120 ? 8.723 4.471 -2.713 1.00 79.31 120 TYR A CA 1
ATOM 973 C C . TYR A 1 120 ? 10.230 4.470 -2.490 1.00 79.31 120 TYR A C 1
ATOM 975 O O . TYR A 1 120 ? 10.753 5.062 -1.537 1.00 79.31 120 TYR A O 1
ATOM 983 N N . HIS A 1 121 ? 10.961 3.787 -3.366 1.00 71.75 121 HIS A N 1
ATOM 984 C CA . HIS A 1 121 ? 12.408 3.930 -3.385 1.00 71.75 121 HIS A CA 1
ATOM 985 C C . HIS A 1 121 ? 12.740 5.366 -3.770 1.00 71.75 121 HIS A C 1
ATOM 987 O O . HIS A 1 121 ? 12.167 5.868 -4.725 1.00 71.75 121 HIS A O 1
ATOM 993 N N . ALA A 1 122 ? 13.658 6.025 -3.060 1.00 66.56 122 ALA A N 1
ATOM 994 C CA . ALA A 1 122 ? 14.186 7.336 -3.436 1.00 66.56 122 ALA A CA 1
ATOM 995 C C . ALA A 1 122 ? 15.616 7.201 -3.981 1.00 66.56 122 ALA A C 1
ATOM 997 O O . ALA A 1 122 ? 16.423 6.411 -3.484 1.00 66.56 122 ALA A O 1
ATOM 998 N N . ARG A 1 123 ? 15.960 7.987 -5.010 1.00 62.84 123 ARG A N 1
ATOM 999 C CA . ARG A 1 123 ? 17.307 7.981 -5.605 1.00 62.84 123 ARG A CA 1
ATOM 1000 C C . ARG A 1 123 ? 18.333 8.358 -4.529 1.00 62.84 123 ARG A C 1
ATOM 1002 O O . ARG A 1 123 ? 18.144 9.347 -3.828 1.00 62.84 123 ARG A O 1
ATOM 1009 N N . TRP A 1 124 ? 19.410 7.574 -4.417 1.00 59.59 124 TRP A N 1
ATOM 1010 C CA . TRP A 1 124 ? 20.483 7.724 -3.412 1.00 59.59 124 TRP A CA 1
ATOM 1011 C C . TRP A 1 124 ? 20.103 7.401 -1.960 1.00 59.59 124 TRP A C 1
ATOM 1013 O O . TRP A 1 124 ? 20.912 7.611 -1.057 1.00 59.59 124 TRP A O 1
ATOM 1023 N N . SER A 1 125 ? 18.911 6.853 -1.727 1.00 55.69 125 SER A N 1
ATOM 1024 C CA . SER A 1 125 ? 18.481 6.380 -0.416 1.00 55.69 125 SER A CA 1
ATOM 1025 C C . SER A 1 125 ? 18.526 4.855 -0.376 1.00 55.69 125 SER A C 1
ATOM 1027 O O . SER A 1 125 ? 17.931 4.185 -1.213 1.00 55.69 125 SER A O 1
ATOM 1029 N N . SER A 1 126 ? 19.193 4.286 0.629 1.00 56.66 126 SER A N 1
ATOM 1030 C CA . SER A 1 126 ? 19.040 2.867 0.986 1.00 56.66 126 SER A CA 1
ATOM 1031 C C . SER A 1 126 ? 17.771 2.602 1.810 1.00 56.66 126 SER A C 1
ATOM 1033 O O . SER A 1 126 ? 17.606 1.516 2.361 1.00 56.66 126 SER A O 1
ATOM 1035 N N . ARG A 1 127 ? 16.895 3.606 1.946 1.00 60.03 127 ARG A N 1
ATOM 1036 C CA . ARG A 1 127 ? 15.694 3.591 2.782 1.00 60.03 127 ARG A CA 1
ATOM 1037 C C . ARG A 1 127 ? 14.454 3.843 1.931 1.00 60.03 127 ARG A C 1
ATOM 1039 O O . ARG A 1 127 ? 14.490 4.666 1.015 1.00 60.03 127 ARG A O 1
ATOM 1046 N N . TRP A 1 128 ? 13.371 3.175 2.302 1.00 57.97 128 TRP A N 1
ATOM 1047 C CA . TRP A 1 128 ? 12.015 3.597 1.971 1.00 57.97 128 TRP A CA 1
ATOM 1048 C C . TRP A 1 128 ? 11.767 4.958 2.629 1.00 57.97 128 TRP A C 1
ATOM 1050 O O . TRP A 1 128 ? 12.156 5.158 3.785 1.00 57.97 128 TRP A O 1
ATOM 1060 N N . THR A 1 129 ? 11.213 5.901 1.873 1.00 54.78 129 THR A N 1
ATOM 1061 C CA . THR A 1 129 ? 10.931 7.280 2.314 1.00 54.78 129 THR A CA 1
ATOM 1062 C C . THR A 1 129 ? 9.512 7.659 1.966 1.00 54.78 129 THR A C 1
ATOM 1064 O O . THR A 1 129 ? 8.978 7.056 1.008 1.00 54.78 129 THR A O 1
#

Nearest PDB structures (foldseek):
  8f73-assembly2_C  TM=2.834E-01  e=5.538E-01  Pseudomonas aeruginosa PAO1
  7cs6-assembly2_B  TM=4.380E-01  e=3.930E+00  Isatis tinctoria
  3hr8-assembly1_A  TM=3.701E-01  e=4.442E+00  Thermotoga maritima

pLDDT: mean 88.31, std 11.82, range [54.78, 98.12]

Sequence (129 aa):
MPKLCSLELVYLADSAGADDELLTYVTQTFPHLSHLELHRYRANMEEVVDYVHIAELLTATRDLRSIRLNLDFHDDHGPYSGCDESVALEWRSKFREHRGPEIVAILEACPWLEYVELLYHARWSSRWT

Foldseek 3Di:
DDQAQEDEDADEDAEEPSCPVVLLCVQPVRQNHAYYEYAYHYPDLPHAHPLLVVLLSNLSNANHAEYEDHYHGSLPPPQCPPPDPVSVVVVVCCCVVPVVVSSVVSNVSHVNYNDYHYWDDDHPDPDTD

Solvent-accessible surface area (backbone atoms only — not comparable to full-atom values): 7308 Å² total; per-residue (Å²): 130,84,89,46,37,66,50,77,46,78,51,72,38,73,47,68,71,64,56,49,67,61,49,51,49,52,33,68,71,37,71,55,30,24,33,40,36,40,39,44,37,63,68,35,82,88,38,64,64,53,60,64,60,53,35,54,54,56,40,61,25,71,46,26,30,37,41,34,41,31,68,54,46,54,81,54,87,65,76,55,82,85,57,57,67,68,59,55,48,51,48,51,48,49,40,64,73,46,53,46,54,52,46,48,62,52,40,62,69,23,87,53,54,74,51,79,46,73,40,42,86,43,82,98,47,99,46,77,87

Mean predicted aligned error: 4.85 Å

Radius of gyration: 14.97 Å; Cα contacts (8 Å, |Δi|>4): 210; chains: 1; bounding box: 35×28×37 Å

Secondary structure (DSSP, 8-state):
-----EEEEEEEESSTTTTHHHHHHHHHH-TT--EEEEEEEESSTT----HHHHHHHHTT-TT--EEEEEE--TT---S-TT--HHHHHHHHHHIIIIIHHHHHHHHTTSTT--EEEE--B-TT-SSB-

Organism: NCBI:txid1314778